Protein AF-A0A9X4FDC8-F1 (afdb_monomer_lite)

Structure (mmCIF, N/CA/C/O backbone):
data_AF-A0A9X4FDC8-F1
#
_entry.id   AF-A0A9X4FDC8-F1
#
loop_
_atom_site.group_PDB
_atom_site.id
_atom_site.type_symbol
_atom_site.label_atom_id
_atom_site.label_alt_id
_atom_site.label_comp_id
_atom_site.label_asym_id
_atom_site.label_entity_id
_atom_site.label_seq_id
_atom_site.pdbx_PDB_ins_code
_atom_site.Cartn_x
_atom_site.Cartn_y
_atom_site.Cartn_z
_atom_site.occupancy
_atom_site.B_iso_or_equiv
_atom_site.auth_seq_id
_atom_site.auth_comp_id
_atom_site.auth_asym_id
_atom_site.auth_atom_id
_atom_site.pdbx_PDB_model_num
ATOM 1 N N . MET A 1 1 ? -17.710 -16.079 -1.546 1.00 62.69 1 MET A N 1
ATOM 2 C CA . MET A 1 1 ? -17.342 -14.759 -2.109 1.00 62.69 1 MET A CA 1
ATOM 3 C C . MET A 1 1 ? -17.368 -13.748 -0.972 1.00 62.69 1 MET A C 1
ATOM 5 O O . MET A 1 1 ? -18.002 -14.043 0.030 1.00 62.69 1 MET A O 1
ATOM 9 N N . LEU A 1 2 ? -16.635 -12.635 -1.065 1.00 77.56 2 LEU A N 1
ATOM 10 C CA . LEU A 1 2 ? -16.790 -11.539 -0.099 1.00 77.56 2 LEU A CA 1
ATOM 11 C C . LEU A 1 2 ? -18.102 -10.807 -0.396 1.00 77.56 2 LEU A C 1
ATOM 13 O O . LEU A 1 2 ? -18.391 -10.561 -1.565 1.00 77.56 2 LEU A O 1
ATOM 17 N N . GLU A 1 3 ? -18.857 -10.462 0.643 1.00 92.62 3 GLU A N 1
ATOM 18 C CA . GLU A 1 3 ? -20.080 -9.665 0.510 1.00 92.62 3 GLU A CA 1
ATOM 19 C C . GLU A 1 3 ? -19.751 -8.229 0.079 1.00 92.62 3 GLU A C 1
ATOM 21 O O . GLU A 1 3 ? -18.758 -7.645 0.528 1.00 92.62 3 GLU A O 1
ATOM 26 N N . GLU A 1 4 ? -20.587 -7.639 -0.775 1.00 94.19 4 GLU A N 1
ATOM 27 C CA . GLU A 1 4 ? -20.375 -6.286 -1.312 1.00 94.19 4 GLU A CA 1
ATOM 28 C C . GLU A 1 4 ? -20.281 -5.233 -0.199 1.00 94.19 4 GLU A C 1
ATOM 30 O O . GLU A 1 4 ? -19.369 -4.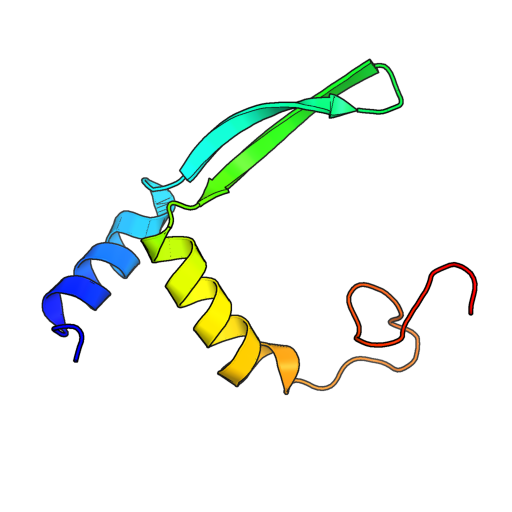403 -0.192 1.00 94.19 4 GLU A O 1
ATOM 35 N N . GLU A 1 5 ? -21.165 -5.322 0.796 1.00 95.75 5 GLU A N 1
ATOM 36 C CA . GLU A 1 5 ? -21.189 -4.426 1.954 1.00 95.75 5 GLU A CA 1
ATOM 37 C C . GLU A 1 5 ? -19.853 -4.428 2.711 1.00 95.75 5 GLU A C 1
ATOM 39 O O . GLU A 1 5 ? -19.341 -3.377 3.104 1.00 95.75 5 GLU A O 1
ATOM 44 N N . TYR A 1 6 ? -19.234 -5.603 2.858 1.00 94.00 6 TYR A N 1
ATOM 45 C CA . TYR A 1 6 ? -17.933 -5.727 3.505 1.00 94.00 6 TYR A CA 1
ATOM 46 C C . TYR A 1 6 ? -16.845 -5.002 2.708 1.00 94.00 6 TYR A C 1
ATOM 48 O O . TYR A 1 6 ? -16.048 -4.255 3.280 1.00 94.00 6 TYR A O 1
ATOM 56 N N . ILE A 1 7 ? -16.822 -5.177 1.385 1.00 94.44 7 ILE A N 1
ATOM 57 C CA . ILE A 1 7 ? -15.849 -4.509 0.510 1.00 94.44 7 ILE A CA 1
ATOM 58 C C . ILE A 1 7 ? -16.017 -2.988 0.602 1.00 94.44 7 ILE A C 1
ATOM 60 O O . ILE A 1 7 ? -15.029 -2.274 0.808 1.00 94.44 7 ILE A O 1
ATOM 64 N N . LEU A 1 8 ? -17.256 -2.498 0.509 1.00 95.88 8 LEU A N 1
ATOM 65 C CA . LEU A 1 8 ? -17.576 -1.075 0.621 1.00 95.88 8 LEU A CA 1
ATOM 66 C C . LEU A 1 8 ? -17.143 -0.506 1.973 1.00 95.88 8 LEU A C 1
ATOM 68 O O . LEU A 1 8 ? -16.499 0.545 2.012 1.00 95.88 8 LEU A O 1
ATOM 72 N N . ASN A 1 9 ? -17.398 -1.222 3.070 1.00 96.31 9 ASN A N 1
ATOM 73 C CA . ASN A 1 9 ? -16.962 -0.804 4.398 1.00 96.31 9 ASN A CA 1
ATOM 74 C C . ASN A 1 9 ? -15.438 -0.644 4.475 1.00 96.31 9 ASN A C 1
ATOM 76 O O . ASN A 1 9 ? -14.946 0.389 4.943 1.00 96.31 9 ASN A O 1
ATOM 80 N N . ILE A 1 10 ? -14.673 -1.640 4.011 1.00 95.88 10 ILE A N 1
ATOM 81 C CA . ILE A 1 10 ? -13.207 -1.563 4.032 1.00 95.88 10 ILE A CA 1
ATOM 82 C C . ILE A 1 10 ? -12.714 -0.412 3.153 1.00 95.88 10 ILE A C 1
ATOM 84 O O . ILE A 1 10 ? -11.809 0.310 3.572 1.00 95.88 10 ILE A O 1
ATOM 88 N N . ALA A 1 11 ? -13.301 -0.211 1.971 1.00 94.88 11 ALA A N 1
ATOM 89 C CA . ALA A 1 11 ? -12.928 0.874 1.068 1.00 94.88 11 ALA A CA 1
ATOM 90 C C . ALA A 1 11 ? -13.151 2.252 1.715 1.00 94.88 11 ALA A C 1
ATOM 92 O O . ALA A 1 11 ? -12.216 3.057 1.787 1.00 94.88 11 ALA A O 1
ATOM 93 N N . GLN A 1 12 ? -14.345 2.486 2.268 1.00 97.50 12 GLN A N 1
ATOM 94 C CA . GLN A 1 12 ? -14.732 3.741 2.923 1.00 97.50 12 GLN A CA 1
ATOM 95 C C . GLN A 1 12 ? -13.895 4.038 4.174 1.00 97.50 12 GLN A C 1
ATOM 97 O O . GLN A 1 12 ? -13.543 5.185 4.436 1.00 97.50 12 GLN A O 1
ATOM 102 N N . THR A 1 13 ? -13.533 3.006 4.939 1.00 97.38 13 THR A N 1
ATOM 103 C CA . THR A 1 13 ? -12.776 3.155 6.197 1.00 97.38 13 THR A CA 1
ATOM 104 C C . THR A 1 13 ? -11.267 2.946 6.032 1.00 97.38 13 THR A C 1
ATOM 106 O O . THR A 1 13 ? -10.518 2.986 7.010 1.00 97.38 13 THR A O 1
ATOM 109 N N . SER A 1 14 ? -10.787 2.743 4.802 1.00 95.88 14 SER A N 1
ATOM 110 C CA . SER A 1 14 ? -9.407 2.337 4.504 1.00 95.88 14 SER A CA 1
ATOM 111 C C . SER A 1 14 ? -8.347 3.261 5.111 1.00 95.88 14 SER A C 1
ATOM 113 O O . SER A 1 14 ? -7.346 2.772 5.636 1.00 95.88 14 SER A O 1
ATOM 115 N N . ALA A 1 15 ? -8.582 4.576 5.123 1.00 94.81 15 ALA A N 1
ATOM 116 C CA . ALA A 1 15 ? -7.661 5.571 5.678 1.00 94.81 15 ALA A CA 1
ATOM 117 C C . ALA A 1 15 ? -7.364 5.363 7.176 1.00 94.81 15 ALA A C 1
ATOM 119 O O . ALA A 1 15 ? -6.246 5.601 7.631 1.00 94.81 15 ALA A O 1
ATOM 120 N N . GLN A 1 16 ? -8.339 4.868 7.940 1.00 97.25 16 GLN A N 1
ATOM 121 C CA . GLN A 1 16 ? -8.211 4.626 9.382 1.00 97.25 16 GLN A CA 1
ATOM 122 C C . GLN A 1 16 ? -7.556 3.271 9.691 1.00 97.25 16 GLN A C 1
ATOM 124 O O . GLN A 1 16 ? -7.146 3.007 10.818 1.00 97.25 16 GLN A O 1
ATOM 129 N N . ARG A 1 17 ? -7.414 2.401 8.685 1.00 97.50 17 ARG A N 1
ATOM 130 C CA . ARG A 1 17 ? -6.925 1.021 8.826 1.00 97.50 17 ARG A CA 1
ATOM 131 C C . ARG A 1 17 ? -5.416 0.890 8.615 1.00 97.50 17 ARG A C 1
ATOM 133 O O . ARG A 1 17 ? -4.935 -0.179 8.231 1.00 97.50 17 ARG A O 1
ATOM 140 N N . TYR A 1 18 ? -4.670 1.963 8.869 1.00 98.12 18 TYR A N 1
ATOM 141 C CA . TYR A 1 18 ? -3.211 1.981 8.825 1.00 98.12 18 TYR A CA 1
ATOM 142 C C . TYR A 1 18 ? -2.620 2.107 10.224 1.00 98.12 18 TYR A C 1
ATOM 144 O O . TYR A 1 18 ? -2.873 3.070 10.945 1.00 98.12 18 TYR A O 1
ATOM 152 N N . LYS A 1 19 ? -1.742 1.172 10.586 1.00 97.69 19 LYS A N 1
ATOM 153 C CA . LYS A 1 19 ? -0.933 1.273 11.800 1.00 97.69 19 LYS A CA 1
ATOM 154 C C . LYS A 1 19 ? 0.289 2.146 11.525 1.00 97.69 19 LYS A C 1
ATOM 156 O O . LYS A 1 19 ? 1.145 1.780 10.717 1.00 97.69 19 LYS A O 1
ATOM 161 N N . LYS A 1 20 ? 0.389 3.278 12.221 1.00 98.12 20 LYS A N 1
ATOM 162 C CA . LYS A 1 20 ? 1.563 4.160 12.185 1.00 98.12 20 LYS A CA 1
ATOM 163 C C . LYS A 1 20 ? 2.650 3.637 13.127 1.00 98.12 20 LYS A C 1
ATOM 165 O O . LYS A 1 20 ? 2.385 3.388 14.300 1.00 98.12 20 LYS A O 1
ATOM 170 N N . PHE A 1 21 ? 3.876 3.501 12.634 1.00 98.00 21 PHE A N 1
ATOM 171 C CA . PHE A 1 21 ? 5.059 3.204 13.448 1.00 98.00 21 PHE A CA 1
ATOM 172 C C . PHE A 1 21 ? 6.315 3.822 12.828 1.00 98.00 21 PHE A C 1
ATOM 174 O O . PHE A 1 21 ? 6.258 4.412 11.749 1.00 98.00 21 PHE A O 1
ATOM 181 N N . HIS A 1 22 ? 7.451 3.706 13.514 1.00 98.44 22 HIS A N 1
ATOM 182 C CA . HIS A 1 22 ? 8.715 4.277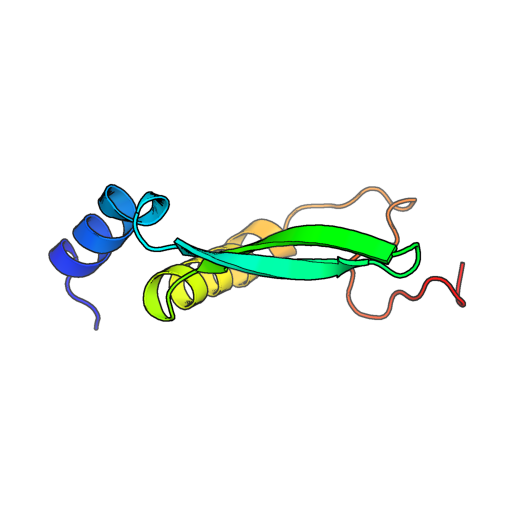 13.062 1.00 98.44 22 HIS A CA 1
ATOM 183 C C . HIS A 1 22 ? 9.791 3.202 12.947 1.00 98.44 22 HIS A C 1
ATOM 185 O O . HIS A 1 22 ? 9.862 2.292 13.770 1.00 98.44 22 HIS A O 1
ATOM 191 N N . ILE A 1 23 ? 10.655 3.342 11.945 1.00 97.50 23 ILE A N 1
ATOM 192 C CA . ILE A 1 23 ? 11.897 2.573 11.810 1.00 97.50 23 ILE A CA 1
ATOM 193 C C . ILE A 1 23 ? 13.078 3.532 11.678 1.00 97.50 23 ILE A C 1
ATOM 195 O O . ILE A 1 23 ? 12.929 4.646 11.171 1.00 97.50 23 ILE A O 1
ATOM 199 N N . LYS A 1 24 ? 14.268 3.112 12.111 1.00 98.06 24 LYS A N 1
ATOM 200 C CA . LYS A 1 24 ? 15.489 3.902 11.910 1.00 98.06 24 LYS A CA 1
ATOM 201 C C . LYS A 1 24 ? 15.901 3.864 10.433 1.00 98.06 24 LYS A C 1
ATOM 203 O O . LYS A 1 24 ? 15.938 2.800 9.817 1.00 98.06 24 LYS A O 1
ATOM 208 N N . LYS A 1 25 ? 16.222 5.020 9.855 1.00 97.56 25 LYS A N 1
ATOM 209 C CA . LYS A 1 25 ? 16.892 5.146 8.552 1.00 97.56 25 LYS A CA 1
ATOM 210 C C . LYS A 1 25 ? 18.389 4.877 8.715 1.00 97.56 25 LYS A C 1
ATOM 212 O O . LYS A 1 25 ? 18.942 5.030 9.800 1.00 97.56 25 LYS A O 1
ATOM 217 N N . ARG A 1 26 ? 19.067 4.575 7.600 1.00 96.19 26 ARG A N 1
ATOM 218 C CA . ARG A 1 26 ? 20.529 4.379 7.559 1.00 96.19 26 ARG A CA 1
ATOM 219 C C . ARG A 1 26 ? 21.317 5.577 8.106 1.00 96.19 26 ARG A C 1
ATOM 221 O O . ARG A 1 26 ? 22.362 5.389 8.703 1.00 96.19 26 ARG A O 1
ATOM 228 N N . ASN A 1 27 ? 20.804 6.793 7.927 1.00 96.31 27 ASN A N 1
ATOM 229 C CA . ASN A 1 27 ? 21.413 8.028 8.427 1.00 96.31 27 ASN A CA 1
ATOM 230 C C . ASN A 1 27 ? 20.989 8.388 9.870 1.00 96.31 27 ASN A C 1
ATOM 232 O O . ASN A 1 27 ? 21.084 9.547 10.255 1.00 96.31 27 ASN A O 1
ATOM 236 N N . GLY A 1 28 ? 20.422 7.451 10.635 1.00 94.25 28 GLY A N 1
ATOM 237 C CA . GLY A 1 28 ? 20.031 7.651 12.037 1.00 94.25 28 GLY A CA 1
ATOM 238 C C . GLY A 1 28 ? 18.671 8.323 12.267 1.00 94.25 28 GLY A C 1
ATOM 239 O O . GLY A 1 28 ? 18.087 8.148 13.332 1.00 94.25 28 GLY A O 1
ATOM 240 N N . THR A 1 29 ? 18.116 9.028 11.275 1.00 97.44 29 THR A N 1
ATOM 241 C CA . THR A 1 29 ? 16.783 9.661 11.388 1.00 97.44 29 THR A CA 1
ATOM 242 C C . THR A 1 29 ? 15.641 8.636 11.398 1.00 97.44 29 THR A C 1
ATOM 244 O O . THR A 1 29 ? 15.804 7.512 10.927 1.00 97.44 29 THR A O 1
ATOM 247 N N . LEU A 1 30 ? 14.459 8.997 11.906 1.00 98.25 30 LEU A N 1
ATOM 248 C CA . LEU A 1 30 ? 13.289 8.111 11.891 1.00 98.25 30 LEU A CA 1
ATOM 249 C C . LEU A 1 30 ? 12.524 8.203 10.563 1.00 98.25 30 LEU A C 1
ATOM 251 O O . LEU A 1 30 ? 12.350 9.281 9.996 1.00 98.25 30 LEU A O 1
ATOM 255 N N . ARG A 1 31 ? 12.041 7.061 10.069 1.00 98.00 31 ARG A N 1
ATOM 256 C CA . ARG A 1 31 ? 11.065 6.963 8.979 1.00 98.00 31 ARG A CA 1
ATOM 257 C C . ARG A 1 31 ? 9.734 6.513 9.554 1.00 98.00 31 ARG A C 1
ATOM 259 O O . ARG A 1 31 ? 9.642 5.416 10.099 1.00 98.00 31 ARG A O 1
ATOM 266 N N . THR A 1 32 ? 8.714 7.336 9.372 1.00 98.25 32 THR A N 1
ATOM 267 C CA . THR A 1 32 ? 7.323 6.960 9.620 1.00 98.25 32 THR A CA 1
ATOM 268 C C . THR A 1 32 ? 6.863 5.971 8.555 1.00 98.25 32 THR A C 1
ATOM 270 O O . THR A 1 32 ? 7.041 6.216 7.362 1.00 98.25 32 THR A O 1
ATOM 273 N N . ILE A 1 33 ? 6.264 4.866 8.982 1.00 98.06 33 ILE A N 1
ATOM 274 C CA . ILE A 1 33 ? 5.632 3.864 8.127 1.00 98.06 33 ILE A CA 1
ATOM 275 C C . ILE A 1 33 ? 4.161 3.758 8.519 1.00 98.06 33 ILE A C 1
ATOM 277 O O . ILE A 1 33 ? 3.826 3.698 9.702 1.00 98.06 33 ILE A O 1
ATOM 281 N N . PHE A 1 34 ? 3.297 3.706 7.510 1.00 98.12 34 PHE A N 1
ATOM 282 C CA . PHE A 1 34 ? 1.882 3.395 7.649 1.00 98.12 34 PHE A CA 1
ATOM 283 C C . PHE A 1 34 ? 1.662 1.995 7.087 1.00 98.12 34 PHE A C 1
ATOM 285 O O . PHE A 1 34 ? 1.649 1.801 5.874 1.00 98.12 34 PHE A O 1
ATOM 292 N N . GLN A 1 35 ? 1.540 1.000 7.962 1.00 98.12 35 GLN A N 1
ATOM 293 C CA . GLN A 1 35 ? 1.263 -0.367 7.537 1.00 98.12 35 GLN A CA 1
ATOM 294 C C . GLN A 1 35 ? -0.246 -0.562 7.387 1.00 98.12 35 GLN A C 1
ATOM 296 O O . GLN A 1 35 ? -0.957 -0.404 8.382 1.00 98.12 35 GLN A O 1
ATOM 301 N N . PRO A 1 36 ? -0.738 -0.939 6.195 1.00 98.12 36 PRO A N 1
ATOM 302 C CA . PRO A 1 36 ? -2.141 -1.278 6.027 1.00 98.12 36 PRO A CA 1
ATOM 303 C C . PRO A 1 36 ? -2.490 -2.532 6.837 1.00 98.12 36 PRO A C 1
ATOM 305 O O . PRO A 1 36 ? -1.664 -3.438 7.010 1.00 98.12 36 PRO A O 1
ATOM 308 N N . SER A 1 37 ? -3.735 -2.596 7.300 1.00 97.75 37 SER A N 1
ATOM 309 C CA . SER A 1 37 ? -4.368 -3.833 7.769 1.00 97.75 37 SER A CA 1
ATOM 310 C C . SER A 1 37 ? -4.302 -4.941 6.706 1.00 97.75 37 SER A C 1
ATOM 312 O O . SER A 1 37 ? -4.036 -4.683 5.526 1.00 97.75 37 SER A O 1
ATOM 314 N N . LYS A 1 38 ? -4.524 -6.195 7.114 1.00 96.50 38 LYS A N 1
ATOM 315 C CA . LYS A 1 38 ? -4.433 -7.349 6.203 1.00 96.50 38 LYS A CA 1
ATOM 316 C C . LYS A 1 38 ? -5.452 -7.235 5.067 1.00 96.50 38 LYS A C 1
ATOM 318 O O . LYS A 1 38 ? -5.120 -7.516 3.921 1.00 96.50 38 LYS A O 1
ATOM 323 N N . GLU A 1 39 ? -6.643 -6.759 5.396 1.00 95.56 39 GLU A N 1
ATOM 324 C CA . GLU A 1 39 ? -7.782 -6.535 4.514 1.00 95.56 39 GLU A CA 1
ATOM 325 C C . GLU A 1 39 ? -7.445 -5.488 3.448 1.00 95.56 39 GLU A C 1
ATOM 327 O O . GLU A 1 39 ? -7.501 -5.772 2.252 1.00 95.56 39 GLU A O 1
ATOM 332 N N . VAL A 1 40 ? -6.990 -4.301 3.873 1.00 97.50 40 VAL A N 1
ATOM 333 C CA . VAL A 1 40 ? -6.587 -3.223 2.952 1.00 97.50 40 VAL A CA 1
ATOM 334 C C . VAL A 1 40 ? -5.432 -3.676 2.062 1.00 97.50 40 VAL A C 1
ATOM 336 O O . VAL A 1 40 ? -5.451 -3.431 0.858 1.00 97.50 40 VAL A O 1
ATOM 339 N N . LYS A 1 41 ? -4.446 -4.386 2.624 1.00 97.62 41 LYS A N 1
ATOM 340 C CA . LYS A 1 41 ? -3.319 -4.924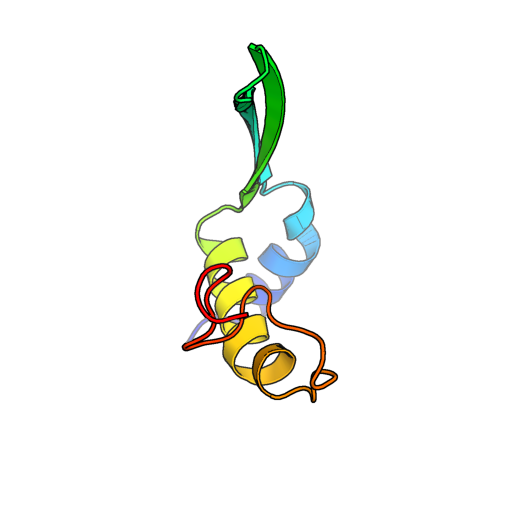 1.852 1.00 97.62 41 LYS A CA 1
ATOM 341 C C . LYS A 1 41 ? -3.774 -5.947 0.806 1.00 97.62 41 LYS A C 1
ATOM 343 O O . LYS A 1 41 ? -3.215 -5.971 -0.289 1.00 97.62 41 LYS A O 1
ATOM 348 N N . GLY A 1 42 ? -4.771 -6.772 1.129 1.00 96.56 42 GLY A N 1
ATOM 349 C CA . GLY A 1 42 ? -5.382 -7.721 0.198 1.00 96.56 42 GLY A CA 1
ATOM 350 C C . GLY A 1 42 ? -6.000 -7.014 -1.006 1.00 96.56 42 GLY A C 1
ATOM 351 O O . GLY A 1 42 ? -5.640 -7.316 -2.143 1.00 96.56 42 GLY A O 1
ATOM 352 N N . PHE A 1 43 ? -6.836 -6.002 -0.769 1.00 95.69 43 PHE A N 1
ATOM 353 C CA . PHE A 1 43 ? -7.427 -5.213 -1.856 1.00 95.69 43 PHE A CA 1
ATOM 354 C C . PHE A 1 43 ? -6.381 -4.459 -2.678 1.00 95.69 43 PHE A C 1
ATOM 356 O O . PHE A 1 43 ? -6.427 -4.486 -3.905 1.00 95.69 43 PHE A O 1
ATOM 363 N N . GLN A 1 44 ? -5.386 -3.852 -2.028 1.00 96.69 44 GLN A N 1
ATOM 364 C CA . GLN A 1 44 ? -4.273 -3.201 -2.725 1.00 96.69 44 GLN A CA 1
ATOM 365 C C . GLN A 1 44 ? -3.511 -4.165 -3.631 1.00 96.69 44 GLN A C 1
ATOM 367 O O . GLN A 1 44 ? -3.086 -3.773 -4.716 1.00 96.69 44 GLN A O 1
ATOM 372 N N . ARG A 1 45 ? -3.342 -5.423 -3.206 1.00 97.19 45 ARG A N 1
ATOM 373 C CA . ARG A 1 45 ? -2.681 -6.442 -4.019 1.00 97.19 45 ARG A CA 1
ATOM 374 C C . ARG A 1 45 ? -3.496 -6.796 -5.259 1.00 97.19 45 ARG A C 1
ATOM 376 O O . ARG A 1 45 ? -2.916 -6.866 -6.336 1.00 97.19 45 ARG A O 1
ATOM 383 N N . ILE A 1 46 ? -4.812 -6.950 -5.117 1.00 96.44 46 ILE A N 1
ATOM 384 C CA . ILE A 1 46 ? -5.713 -7.201 -6.252 1.00 96.44 46 ILE A CA 1
ATOM 385 C C . ILE A 1 46 ? -5.646 -6.036 -7.245 1.00 96.44 46 ILE A C 1
ATOM 387 O O . ILE A 1 46 ? -5.421 -6.256 -8.428 1.00 96.44 46 ILE A O 1
ATOM 391 N N . ILE A 1 47 ? -5.746 -4.789 -6.770 1.00 96.69 47 ILE A N 1
ATOM 392 C CA . ILE A 1 47 ? -5.629 -3.595 -7.626 1.00 96.69 47 ILE A CA 1
ATOM 393 C C . ILE A 1 47 ? -4.263 -3.555 -8.328 1.00 96.69 47 ILE A C 1
ATOM 395 O O . ILE A 1 47 ? -4.176 -3.244 -9.516 1.00 96.69 47 ILE A O 1
ATOM 399 N N . HIS A 1 48 ? -3.185 -3.878 -7.610 1.00 96.31 48 HIS A N 1
ATOM 400 C CA . HIS A 1 48 ? -1.850 -3.939 -8.191 1.00 96.31 48 HIS A CA 1
ATOM 401 C C . HIS A 1 48 ? -1.765 -4.967 -9.324 1.00 96.31 48 HIS A C 1
ATOM 403 O O . HIS A 1 48 ? -1.319 -4.623 -10.417 1.00 96.31 48 HIS A O 1
ATOM 409 N N . ASP A 1 49 ? -2.184 -6.206 -9.073 1.00 96.12 49 ASP A N 1
ATOM 410 C CA . ASP A 1 49 ? -2.025 -7.310 -10.020 1.00 96.12 49 ASP A CA 1
ATOM 411 C C . ASP A 1 49 ? -2.975 -7.166 -11.221 1.00 96.12 49 ASP A C 1
ATOM 413 O O . ASP A 1 49 ? -2.568 -7.385 -12.365 1.00 96.12 49 ASP A O 1
ATOM 417 N N . GLU A 1 50 ? -4.211 -6.721 -10.982 1.00 97.12 50 GLU A N 1
ATOM 418 C CA . GLU A 1 50 ? -5.234 -6.654 -12.023 1.00 97.12 50 GLU A CA 1
ATOM 419 C C . GLU A 1 50 ? -5.233 -5.364 -12.833 1.00 97.12 50 GLU A C 1
ATOM 421 O O . GLU A 1 50 ? -5.669 -5.385 -13.987 1.00 97.12 50 GLU A O 1
ATOM 426 N N . VAL A 1 51 ? -4.734 -4.265 -12.265 1.00 96.31 51 VAL A N 1
ATOM 427 C CA . VAL A 1 51 ? -4.776 -2.942 -12.899 1.00 96.31 51 VAL A CA 1
ATOM 428 C C . VAL A 1 51 ? -3.370 -2.386 -13.079 1.00 96.31 51 VAL A C 1
ATOM 430 O O . VAL A 1 51 ? -2.913 -2.217 -14.208 1.00 96.31 51 VAL A O 1
ATOM 433 N N . LEU A 1 52 ? -2.653 -2.118 -11.984 1.00 95.00 52 LEU A N 1
ATOM 434 C CA . LEU A 1 52 ? -1.436 -1.297 -12.037 1.00 95.00 52 LEU A CA 1
ATOM 435 C C . LEU A 1 52 ? -0.283 -1.979 -12.780 1.00 95.00 52 LEU A C 1
ATOM 437 O O . LEU A 1 52 ? 0.407 -1.324 -13.559 1.00 95.00 52 LEU A O 1
ATOM 441 N N . LYS A 1 53 ? -0.090 -3.290 -12.588 1.00 92.50 53 LYS A N 1
ATOM 442 C CA . LYS A 1 53 ? 0.982 -4.066 -13.234 1.00 92.50 53 LYS A CA 1
ATOM 443 C C . LYS A 1 53 ? 0.845 -4.100 -14.763 1.00 92.50 53 LYS A C 1
ATOM 445 O O . LYS A 1 53 ? 1.841 -4.295 -15.454 1.00 92.50 53 LYS A O 1
ATOM 450 N N . LYS A 1 54 ? -0.370 -3.918 -15.291 1.00 93.19 54 LYS A N 1
ATOM 451 C CA . LYS A 1 54 ? -0.674 -3.981 -16.731 1.00 93.19 54 LYS A CA 1
ATOM 452 C C . LYS A 1 54 ? -0.473 -2.635 -17.441 1.00 93.19 54 LYS A C 1
ATOM 454 O O . LYS A 1 54 ? -0.489 -2.593 -18.668 1.00 93.19 54 LYS A O 1
ATOM 459 N N . LEU A 1 55 ? -0.283 -1.543 -16.697 1.00 93.38 55 LEU A N 1
ATOM 460 C CA . LEU A 1 55 ? -0.060 -0.220 -17.276 1.00 93.38 55 LEU A CA 1
ATOM 461 C C . LEU A 1 55 ? 1.348 -0.117 -17.889 1.00 93.38 55 LEU A C 1
ATOM 463 O O . LEU A 1 55 ? 2.315 -0.616 -17.305 1.00 93.38 55 LEU A O 1
ATOM 467 N N . PRO A 1 56 ? 1.500 0.548 -19.049 1.00 91.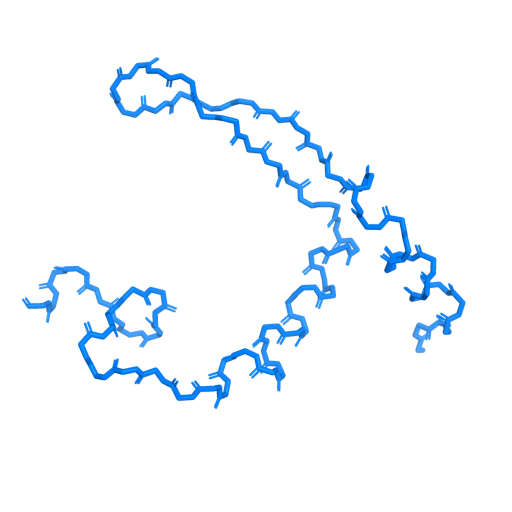75 56 PRO A N 1
ATOM 468 C CA . PRO A 1 56 ? 2.803 0.710 -19.675 1.00 91.75 56 PRO A CA 1
ATOM 469 C C . PRO A 1 56 ? 3.714 1.601 -18.821 1.00 91.75 56 PRO A C 1
ATOM 471 O O . PRO A 1 56 ? 3.325 2.677 -18.370 1.00 91.75 56 PRO A O 1
ATOM 474 N N . SER A 1 57 ? 4.961 1.171 -18.639 1.00 90.19 57 SER A N 1
ATOM 475 C CA . SER A 1 57 ? 6.018 1.956 -17.996 1.00 90.19 57 SER A CA 1
ATOM 476 C C . SER A 1 57 ? 7.022 2.443 -19.035 1.00 90.19 57 SER A C 1
ATOM 478 O O . SER A 1 57 ? 7.419 1.665 -19.905 1.00 90.19 57 SER A O 1
ATOM 480 N N . HIS A 1 58 ? 7.510 3.678 -18.904 1.00 91.44 58 HIS A N 1
ATOM 481 C CA . HIS A 1 58 ? 8.584 4.181 -19.763 1.00 91.44 58 HIS A CA 1
ATOM 482 C C . HIS A 1 58 ? 9.833 3.269 -19.688 1.00 91.44 58 HIS A C 1
ATOM 484 O O . HIS A 1 58 ? 10.180 2.838 -18.586 1.00 91.44 58 HIS A O 1
ATOM 490 N N . PRO A 1 59 ? 10.556 3.001 -20.796 1.00 87.50 59 PRO A N 1
ATOM 491 C CA . PRO A 1 59 ? 11.720 2.102 -20.803 1.00 87.50 59 PRO A CA 1
ATOM 492 C C . PRO A 1 59 ? 12.842 2.486 -19.829 1.00 87.50 59 PRO A C 1
ATOM 494 O O . PRO A 1 59 ? 13.499 1.617 -19.269 1.00 87.50 59 PRO A O 1
ATOM 497 N N . ALA A 1 60 ? 13.027 3.785 -19.583 1.00 89.25 60 ALA A N 1
ATOM 498 C CA . ALA A 1 60 ? 13.995 4.285 -18.603 1.00 89.25 60 ALA A CA 1
ATOM 499 C C . ALA A 1 60 ? 13.600 4.007 -17.132 1.00 89.25 60 ALA A C 1
ATOM 501 O O . ALA A 1 60 ? 14.406 4.226 -16.229 1.00 89.25 60 ALA A O 1
ATOM 502 N N . SER A 1 61 ? 12.373 3.540 -16.867 1.00 89.44 61 SER A N 1
ATOM 503 C CA . SER A 1 61 ? 11.917 3.195 -15.520 1.00 89.44 61 SER A CA 1
ATOM 504 C C . SER A 1 61 ? 12.368 1.787 -15.140 1.00 89.44 61 SER A C 1
ATOM 506 O O . SER A 1 61 ? 11.883 0.784 -15.668 1.00 89.44 61 SER A O 1
ATOM 508 N N . THR A 1 62 ? 13.300 1.707 -14.195 1.00 87.00 62 THR A N 1
ATOM 509 C CA . THR A 1 62 ? 13.908 0.442 -13.754 1.00 87.00 62 THR A CA 1
ATOM 510 C C . THR A 1 62 ? 13.462 0.007 -12.360 1.00 87.00 62 THR A C 1
ATOM 512 O O . THR A 1 62 ? 13.662 -1.147 -11.981 1.00 87.00 62 THR A O 1
ATOM 515 N N . ALA A 1 63 ? 12.837 0.899 -11.590 1.00 89.44 63 ALA A N 1
ATOM 516 C CA . ALA A 1 63 ? 12.396 0.615 -10.230 1.00 89.44 63 ALA A CA 1
ATOM 517 C C . ALA A 1 63 ? 11.140 -0.272 -10.202 1.00 89.44 63 ALA A C 1
ATOM 519 O O . ALA A 1 63 ? 10.260 -0.147 -11.048 1.00 89.44 63 ALA A O 1
ATOM 520 N N . TYR A 1 64 ? 11.049 -1.143 -9.188 1.00 88.62 64 TYR A N 1
ATOM 521 C CA . TYR A 1 64 ? 9.861 -1.953 -8.859 1.00 88.62 64 TYR A CA 1
ATOM 522 C C . TYR A 1 64 ? 9.314 -2.844 -9.991 1.00 88.62 64 TYR A C 1
ATOM 524 O O . TYR A 1 64 ? 8.178 -3.306 -9.918 1.00 88.62 64 TYR A O 1
ATOM 532 N N . LYS A 1 65 ? 10.126 -3.120 -11.015 1.00 86.31 65 LYS A N 1
ATOM 533 C CA . LYS A 1 65 ? 9.780 -3.992 -12.137 1.00 86.31 65 LYS A CA 1
ATOM 534 C C . LYS A 1 65 ? 10.363 -5.388 -11.937 1.00 86.31 65 LYS A C 1
ATOM 536 O O . LYS A 1 65 ? 11.491 -5.553 -11.473 1.00 86.31 65 LYS A O 1
ATOM 541 N N . GLU A 1 66 ? 9.581 -6.395 -12.301 1.00 86.12 66 GLU A N 1
ATOM 542 C CA . GLU A 1 66 ? 9.997 -7.793 -12.256 1.00 86.12 66 GLU A CA 1
ATOM 543 C C . GLU A 1 66 ? 11.247 -8.019 -13.125 1.00 86.12 66 GLU A C 1
ATOM 545 O O . G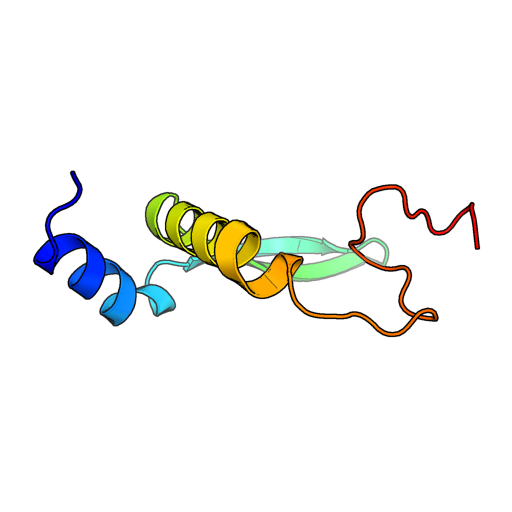LU A 1 66 ? 11.319 -7.558 -14.263 1.00 86.12 66 GLU A O 1
ATOM 550 N N . GLY A 1 67 ? 12.267 -8.672 -12.561 1.00 87.06 67 GLY A N 1
ATOM 551 C CA . GLY A 1 67 ? 13.552 -8.917 -13.229 1.00 87.06 67 GLY A CA 1
ATOM 552 C C . GLY A 1 67 ? 14.538 -7.737 -13.248 1.00 87.06 67 GLY A C 1
ATOM 553 O O . GLY A 1 67 ? 15.717 -7.950 -13.560 1.00 87.06 67 GLY A O 1
ATOM 554 N N . SER A 1 68 ? 14.111 -6.527 -12.866 1.00 86.94 68 SER A N 1
ATOM 555 C CA . SER A 1 68 ? 14.975 -5.341 -12.804 1.00 86.94 68 SER A CA 1
ATOM 556 C C . SER A 1 68 ? 15.838 -5.304 -11.539 1.00 86.94 68 SER A C 1
ATOM 558 O O . SER A 1 68 ? 15.454 -5.780 -10.472 1.00 86.94 68 SER A O 1
ATOM 560 N N . SER A 1 69 ? 17.028 -4.712 -11.646 1.00 85.75 69 SER A N 1
ATOM 561 C CA . SER A 1 69 ? 17.949 -4.505 -10.525 1.00 85.75 69 SER A CA 1
ATOM 562 C C . SER A 1 69 ? 18.773 -3.247 -10.750 1.00 85.75 69 SER A C 1
ATOM 564 O O . SER A 1 69 ? 19.229 -3.008 -11.864 1.00 85.75 69 SER A O 1
ATOM 566 N N . ILE A 1 70 ? 19.050 -2.504 -9.677 1.00 86.75 70 ILE A N 1
ATOM 567 C CA . ILE A 1 70 ? 19.960 -1.347 -9.705 1.00 86.75 70 ILE A CA 1
ATOM 568 C C . ILE A 1 70 ? 21.384 -1.715 -10.147 1.00 86.75 70 ILE A C 1
ATOM 570 O O . ILE A 1 70 ? 22.145 -0.846 -10.536 1.00 86.75 70 ILE A O 1
ATOM 574 N N . LYS A 1 71 ? 21.756 -3.000 -10.069 1.00 84.44 71 LYS A N 1
ATOM 575 C CA . LYS A 1 71 ? 23.068 -3.503 -10.507 1.00 84.44 71 LYS A CA 1
ATOM 576 C C . LYS A 1 71 ? 23.113 -3.893 -11.987 1.00 84.44 71 LYS A C 1
ATOM 578 O O . LYS A 1 71 ? 24.187 -4.192 -12.484 1.00 84.44 71 LYS A O 1
ATOM 583 N N . LYS A 1 72 ? 21.950 -4.003 -12.637 1.00 68.06 72 LYS A N 1
ATOM 584 C CA . LYS A 1 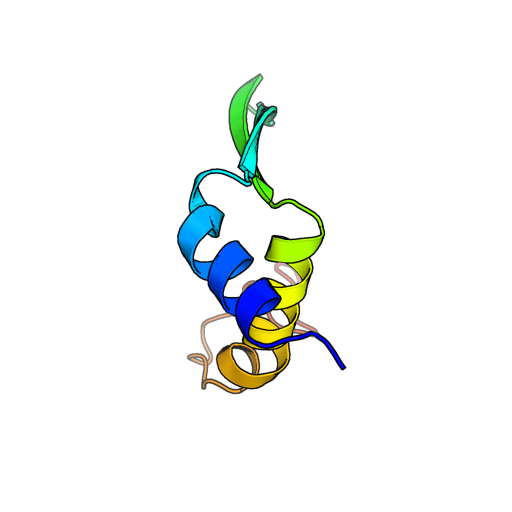72 ? 21.812 -4.367 -14.057 1.00 68.06 72 LYS A CA 1
ATOM 585 C C . LYS A 1 72 ? 21.563 -3.141 -14.951 1.00 68.06 72 LYS A C 1
ATOM 587 O O . LYS A 1 72 ? 21.294 -3.328 -16.132 1.00 68.06 72 LYS A O 1
ATOM 592 N N . GLN A 1 73 ? 21.556 -1.938 -14.367 1.00 57.19 73 GLN A N 1
ATOM 593 C CA . GLN A 1 73 ? 21.528 -0.678 -15.110 1.00 57.19 73 GLN A CA 1
ATOM 594 C C . GLN A 1 73 ? 22.883 -0.392 -15.741 1.00 57.19 73 GLN A C 1
ATOM 596 O O . GLN A 1 73 ? 23.898 -0.768 -15.113 1.00 57.19 73 GLN A O 1
#

Foldseek 3Di:
DDDPVVVVVCVVCFVVQWDWDWDADPVRDIDIDTHGDPSSVVVVVCCCVVPVLPDDDDPPDQPPDPPGDPVVD

Secondary structure (DSSP, 8-state):
---HHHHHHHHHHGGGSEEEEEEE-TTS-EEEEEEEPHHHHHHHHHHHHHTGGGS---TT--TT-TT--TT--

Organism: NCBI:txid28171

pLDDT: mean 92.97, std 7.67, range [57.19, 98.44]

Sequence (73 aa):
MLEEEYILNIAQTSAQRYKKFHIKKRNGTLRTIFQPSKEVKGFQRIIHDEVLKKLPSHPASTAYKEGSSIKKQ

Radius of gyration: 16.72 Å; chains: 1; bounding box: 44×24×34 Å